Protein AF-A0A934PWA0-F1 (afdb_monomer_lite)

pLDDT: mean 90.38, s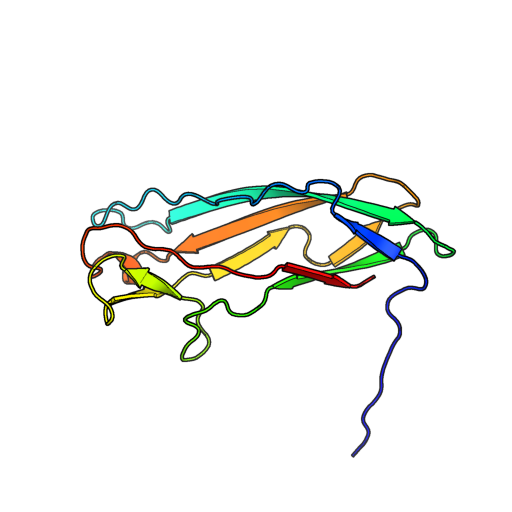td 8.77, range [45.69, 97.62]

InterPro domains:
  IPR007893 Spore coat protein U/FanG [PF05229] (2-127)

Sequence (131 aa):
MTVSASISSKSNCKFSTIAPATISLAINPTNTLPVSGSVVWSFKCAGSADPAVYVVSASNGANFFNGERRMKHATTATEFLPYSLGFTPSSGSAAKNAVVNVTITATVAPAAYTSALVGLYSDTVQISLDP

Radius of gyration: 17.61 Å; chains: 1; bounding box: 44×43×44 Å

Foldseek 3Di:
DDDDDDAQFQKDKDWPDPDDDDFDWDDDLPDQAKTKTKDKTKMAIAGDDFFRKKAKDKDLWDDDDPNFRWWAFPPDRPFTFTKDKDKVVRIDTHGHGDIDMIMIMIIGHSVRRNPGDDHDTDTDMDMDMRD

Structure (mmCIF, N/CA/C/O backbone):
data_AF-A0A934PWA0-F1
#
_entry.id   AF-A0A934PWA0-F1
#
loop_
_atom_site.group_PDB
_atom_site.id
_atom_site.type_symbol
_atom_site.label_atom_id
_atom_site.label_alt_id
_atom_site.label_comp_id
_atom_site.label_asym_id
_atom_site.label_entity_id
_atom_site.label_seq_id
_atom_site.pdbx_PDB_ins_code
_atom_site.Cartn_x
_atom_site.Cartn_y
_atom_site.Cartn_z
_atom_site.occupancy
_atom_site.B_iso_or_equiv
_atom_site.auth_seq_id
_atom_site.auth_comp_id
_atom_site.auth_asym_id
_atom_site.auth_atom_id
_atom_site.pdbx_PDB_model_num
ATOM 1 N N . MET A 1 1 ? 7.959 -34.342 -5.033 1.00 45.69 1 MET A N 1
ATOM 2 C CA . MET A 1 1 ? 7.697 -32.936 -4.658 1.00 45.69 1 MET A CA 1
ATOM 3 C C . MET A 1 1 ? 8.819 -32.106 -5.252 1.00 45.69 1 MET A C 1
ATOM 5 O O . MET A 1 1 ? 9.969 -32.439 -5.005 1.00 45.69 1 MET A O 1
ATOM 9 N N . THR A 1 2 ? 8.513 -31.118 -6.089 1.00 63.56 2 THR A N 1
ATOM 10 C CA . THR A 1 2 ? 9.515 -30.285 -6.775 1.00 63.56 2 THR A CA 1
ATOM 11 C C . THR A 1 2 ? 9.267 -28.825 -6.439 1.00 63.56 2 THR A C 1
ATOM 13 O O . THR A 1 2 ? 8.146 -28.346 -6.586 1.00 63.56 2 THR A O 1
ATOM 16 N N . VAL A 1 3 ? 10.314 -28.132 -6.000 1.00 61.91 3 VAL A N 1
ATOM 17 C CA . VAL A 1 3 ? 10.324 -26.678 -5.831 1.00 61.91 3 VAL A CA 1
ATOM 18 C C . VAL A 1 3 ? 11.159 -26.105 -6.970 1.00 61.91 3 VAL A C 1
ATOM 20 O O . VAL A 1 3 ? 12.289 -26.542 -7.179 1.00 61.91 3 VAL A O 1
ATOM 23 N N . SER A 1 4 ? 10.601 -25.159 -7.721 1.00 74.06 4 SER A N 1
ATOM 24 C CA . SER A 1 4 ? 11.281 -24.456 -8.812 1.00 74.06 4 SER A CA 1
ATOM 25 C C . SER A 1 4 ? 11.371 -22.968 -8.500 1.00 74.06 4 SER A C 1
ATOM 27 O O . SER A 1 4 ? 10.422 -22.395 -7.968 1.00 74.06 4 SER A O 1
ATOM 29 N N . ALA A 1 5 ? 12.487 -22.344 -8.868 1.00 73.94 5 ALA A N 1
ATOM 30 C CA . ALA A 1 5 ? 12.694 -20.905 -8.758 1.00 73.94 5 ALA A CA 1
ATOM 31 C C . ALA A 1 5 ? 12.896 -20.293 -10.150 1.00 73.94 5 ALA A C 1
ATOM 33 O O . ALA A 1 5 ? 13.487 -20.922 -11.030 1.00 73.94 5 ALA A O 1
ATOM 34 N N . SER A 1 6 ? 12.428 -19.062 -10.335 1.00 77.75 6 SER A N 1
ATOM 35 C CA . SER A 1 6 ? 12.619 -18.272 -11.552 1.00 77.75 6 SER A CA 1
ATOM 36 C C . SER A 1 6 ? 13.208 -16.912 -11.204 1.00 77.75 6 SER A C 1
ATOM 38 O O . SER A 1 6 ? 12.818 -16.308 -10.208 1.00 77.75 6 SER A O 1
ATOM 40 N N . ILE A 1 7 ? 14.122 -16.424 -12.040 1.00 72.56 7 ILE A N 1
ATOM 41 C CA . ILE A 1 7 ? 14.638 -15.055 -11.958 1.00 72.56 7 ILE A CA 1
ATOM 42 C C . ILE A 1 7 ? 13.705 -14.172 -12.787 1.00 72.56 7 ILE A C 1
ATOM 44 O O . ILE A 1 7 ? 13.569 -14.403 -13.988 1.00 72.56 7 ILE A O 1
ATOM 48 N N . SER A 1 8 ? 13.067 -13.191 -12.153 1.00 71.62 8 SER A N 1
ATOM 49 C CA . SER A 1 8 ? 12.133 -12.259 -12.797 1.00 71.62 8 SER A CA 1
ATOM 50 C C . SER A 1 8 ? 12.847 -11.266 -13.724 1.00 71.62 8 SER A C 1
ATOM 52 O O . SER A 1 8 ? 12.412 -11.082 -14.861 1.00 71.62 8 SER A O 1
ATOM 54 N N . SER A 1 9 ? 14.008 -10.731 -13.325 1.00 78.38 9 SER A N 1
ATOM 55 C CA . SER A 1 9 ? 14.846 -9.884 -14.182 1.00 78.38 9 SER A CA 1
ATOM 56 C C . SER A 1 9 ? 16.313 -9.847 -13.737 1.00 78.38 9 SER A C 1
ATOM 58 O O . SER A 1 9 ? 16.664 -10.126 -12.594 1.00 78.38 9 SER A O 1
ATOM 60 N N . LYS A 1 10 ? 17.208 -9.463 -14.660 1.00 81.50 10 LYS A N 1
ATOM 61 C CA . LYS A 1 10 ? 18.628 -9.144 -14.384 1.00 81.50 10 LYS A CA 1
ATOM 62 C C . LYS A 1 10 ? 18.861 -7.638 -14.182 1.00 81.50 10 LYS A C 1
ATOM 64 O O . LYS A 1 10 ? 19.987 -7.153 -14.336 1.00 81.50 10 LYS A O 1
ATOM 69 N N . SER A 1 11 ? 17.797 -6.887 -13.916 1.00 87.31 11 SER A N 1
ATOM 70 C CA . SER A 1 11 ? 17.838 -5.443 -13.686 1.00 87.31 11 SER A CA 1
ATOM 71 C C . SER A 1 11 ? 17.722 -5.112 -12.198 1.00 87.31 11 SER A C 1
ATOM 73 O O . SER A 1 11 ? 17.273 -5.913 -11.393 1.00 87.31 11 SER A O 1
ATOM 75 N N . ASN A 1 12 ? 18.170 -3.920 -11.824 1.00 89.56 12 ASN A N 1
ATOM 76 C CA . ASN A 1 12 ? 18.062 -3.357 -10.488 1.00 89.56 12 ASN A CA 1
ATOM 77 C C . ASN A 1 12 ? 17.032 -2.226 -10.536 1.00 89.56 12 ASN A C 1
ATOM 79 O O . ASN A 1 12 ? 17.254 -1.210 -11.204 1.00 89.56 12 ASN A O 1
ATOM 83 N N . CYS A 1 13 ? 15.902 -2.415 -9.860 1.00 90.94 13 CYS A N 1
ATOM 84 C CA . CYS A 1 13 ? 14.867 -1.398 -9.753 1.00 90.94 13 CYS A CA 1
ATOM 85 C C . CYS A 1 13 ? 14.952 -0.688 -8.399 1.00 90.94 13 CYS A C 1
ATOM 87 O O . CYS A 1 13 ? 15.121 -1.322 -7.361 1.00 90.94 13 CYS A O 1
ATOM 89 N N . LYS A 1 14 ? 14.849 0.645 -8.411 1.00 91.88 14 LYS A N 1
ATOM 90 C CA . LYS A 1 14 ? 14.955 1.491 -7.215 1.00 91.88 14 LYS A CA 1
ATOM 91 C C . LYS A 1 14 ? 13.826 2.504 -7.162 1.00 91.88 14 LYS A C 1
ATOM 93 O O . LYS A 1 14 ? 13.555 3.191 -8.152 1.00 91.88 14 LYS A O 1
ATOM 98 N N . PHE A 1 15 ? 13.221 2.643 -5.985 1.00 90.94 15 PHE A N 1
ATOM 99 C CA . PHE A 1 15 ? 12.290 3.729 -5.699 1.00 90.94 15 PHE A CA 1
ATOM 100 C C . PHE A 1 15 ? 12.989 5.082 -5.873 1.00 90.94 15 PHE A C 1
ATOM 102 O O . PHE A 1 15 ? 14.122 5.275 -5.438 1.00 90.94 15 PHE A O 1
ATOM 109 N N . SER A 1 16 ? 12.318 6.005 -6.557 1.00 85.75 16 SER A N 1
ATOM 110 C CA . SER A 1 16 ? 12.820 7.357 -6.827 1.00 85.75 16 SER A CA 1
ATOM 111 C C . SER A 1 16 ? 12.404 8.361 -5.747 1.00 85.75 16 SER A C 1
ATOM 113 O O . SER A 1 16 ? 13.030 9.408 -5.610 1.00 85.75 16 SER A O 1
ATOM 115 N N . THR A 1 17 ? 11.377 8.045 -4.956 1.00 71.94 17 THR A N 1
ATOM 116 C CA . THR A 1 17 ? 10.886 8.866 -3.842 1.00 71.94 17 THR A CA 1
ATOM 117 C C . THR A 1 17 ? 11.276 8.242 -2.501 1.00 71.94 17 THR A C 1
ATOM 119 O O . THR A 1 17 ? 10.944 7.088 -2.252 1.00 71.94 17 THR A O 1
ATOM 122 N N . ILE A 1 18 ? 11.962 9.005 -1.638 1.00 63.28 18 ILE A N 1
ATOM 123 C CA . ILE A 1 18 ? 12.425 8.561 -0.301 1.00 63.28 18 ILE A CA 1
ATOM 124 C C . ILE A 1 18 ? 11.431 8.943 0.819 1.00 63.28 18 ILE A C 1
ATOM 126 O O . ILE A 1 18 ? 11.566 8.501 1.956 1.00 63.28 18 ILE A O 1
ATOM 130 N N . ALA A 1 19 ? 10.411 9.756 0.532 1.00 61.88 19 ALA A N 1
ATOM 131 C CA . ALA A 1 19 ? 9.482 10.200 1.566 1.00 61.88 19 ALA A CA 1
ATOM 132 C C . ALA A 1 19 ? 8.492 9.085 1.955 1.00 61.88 19 ALA A C 1
ATOM 134 O O . ALA A 1 19 ? 7.947 8.432 1.058 1.00 61.88 19 ALA A O 1
ATOM 135 N N . PRO A 1 20 ? 8.202 8.892 3.259 1.00 62.62 20 PRO A N 1
ATOM 136 C CA . PRO A 1 20 ? 7.081 8.061 3.666 1.00 62.62 20 PRO A CA 1
ATOM 137 C C . PRO A 1 20 ? 5.815 8.660 3.061 1.00 62.62 20 PRO A C 1
ATOM 139 O O . PRO A 1 20 ? 5.478 9.817 3.317 1.00 62.62 20 PRO A O 1
ATOM 142 N N . ALA A 1 21 ? 5.127 7.891 2.224 1.00 77.38 21 ALA A N 1
ATOM 143 C CA . ALA A 1 21 ? 3.803 8.291 1.802 1.00 77.38 21 ALA A CA 1
ATOM 144 C C . ALA A 1 21 ? 2.785 7.808 2.815 1.00 77.38 21 ALA A C 1
ATOM 146 O O . ALA A 1 21 ? 2.572 6.609 2.992 1.00 77.38 21 ALA A O 1
ATOM 147 N N . THR A 1 22 ? 2.133 8.771 3.442 1.00 89.88 22 THR A N 1
ATOM 148 C CA . THR A 1 22 ? 0.958 8.518 4.257 1.00 89.88 22 THR A CA 1
ATOM 149 C C . THR A 1 22 ? -0.263 8.513 3.351 1.00 89.88 22 THR A C 1
ATOM 151 O O . THR A 1 22 ? -0.509 9.480 2.629 1.00 89.88 22 THR A O 1
ATOM 154 N N . ILE A 1 23 ? -1.045 7.437 3.403 1.00 92.94 23 ILE A N 1
ATOM 155 C CA . ILE A 1 23 ? -2.386 7.413 2.827 1.00 92.94 23 ILE A CA 1
ATOM 156 C C . ILE A 1 23 ? -3.362 7.774 3.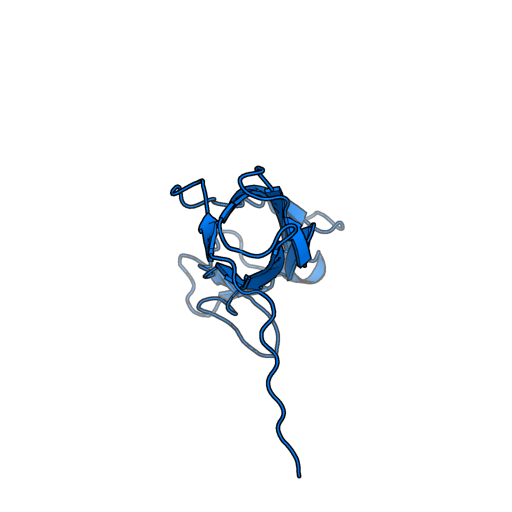946 1.00 92.94 23 ILE A C 1
ATOM 158 O O . ILE A 1 23 ? -3.583 6.986 4.862 1.00 92.94 23 ILE A O 1
ATOM 162 N N . SER A 1 24 ? -3.932 8.973 3.876 1.00 93.25 24 SER A N 1
ATOM 163 C CA . SER A 1 24 ? -4.942 9.426 4.833 1.00 93.25 24 SER A CA 1
ATOM 164 C C . SER A 1 24 ? -6.334 8.993 4.381 1.00 93.25 24 SER A C 1
ATOM 166 O O . SER A 1 24 ? -6.729 9.247 3.243 1.00 93.25 24 SER A O 1
ATOM 168 N N . LEU A 1 25 ? -7.089 8.370 5.284 1.00 93.00 25 LEU A N 1
ATOM 169 C CA . LEU A 1 25 ? -8.469 7.946 5.057 1.00 93.00 25 LEU A CA 1
ATOM 170 C C . LEU A 1 25 ? -9.397 8.760 5.961 1.00 93.00 25 LEU A C 1
ATOM 172 O O . LEU A 1 25 ? -9.282 8.706 7.183 1.00 93.00 25 LEU A O 1
ATOM 176 N N . ALA A 1 26 ? -10.317 9.515 5.362 1.00 90.50 26 ALA A N 1
ATOM 177 C CA . ALA A 1 26 ? -11.333 10.258 6.099 1.00 90.50 26 ALA A CA 1
ATOM 178 C C . ALA A 1 26 ? -12.578 9.380 6.269 1.00 90.50 26 ALA A C 1
ATOM 180 O O . ALA A 1 26 ? -13.409 9.276 5.367 1.00 90.50 26 ALA A O 1
ATOM 181 N N . ILE A 1 27 ? -12.675 8.706 7.413 1.00 89.81 27 ILE A N 1
ATOM 182 C CA . ILE A 1 27 ? -13.761 7.770 7.700 1.00 89.81 27 ILE A CA 1
ATOM 183 C C . ILE A 1 27 ? -14.887 8.488 8.437 1.00 89.81 27 ILE A C 1
ATOM 185 O O . ILE A 1 27 ? -14.670 9.124 9.466 1.00 89.81 27 ILE A O 1
ATOM 189 N N . ASN A 1 28 ? -16.101 8.338 7.912 1.00 87.38 28 ASN A N 1
ATOM 190 C CA . ASN A 1 28 ? -17.328 8.733 8.582 1.00 87.38 28 ASN A CA 1
ATOM 191 C C . ASN A 1 28 ? -18.158 7.469 8.871 1.00 87.38 28 ASN A C 1
ATOM 193 O O . ASN A 1 28 ? -18.568 6.815 7.910 1.00 87.38 28 ASN A O 1
ATOM 197 N N . PRO A 1 29 ? -18.441 7.136 10.145 1.00 84.12 29 PRO A N 1
ATOM 198 C CA . PRO A 1 29 ? -19.206 5.944 10.515 1.00 84.12 29 PRO A CA 1
ATOM 199 C C . PRO A 1 29 ? -20.614 5.867 9.915 1.00 84.12 29 PRO A C 1
ATOM 201 O O . PRO A 1 29 ? -21.183 4.784 9.844 1.00 84.12 29 PRO A O 1
ATOM 204 N N . THR A 1 30 ? -21.188 6.996 9.483 1.00 86.75 30 THR A N 1
ATOM 205 C CA . THR A 1 30 ? -22.519 7.025 8.857 1.00 86.75 30 THR A CA 1
ATOM 206 C C . THR A 1 30 ? -22.496 6.726 7.360 1.00 86.75 30 THR A C 1
ATOM 208 O O . THR A 1 30 ? -23.553 6.618 6.739 1.00 86.75 30 THR A O 1
ATOM 211 N N . ASN A 1 31 ? -21.309 6.611 6.761 1.00 88.62 31 ASN A N 1
ATOM 212 C CA . ASN A 1 31 ? -21.168 6.309 5.348 1.00 88.62 31 ASN A CA 1
ATOM 213 C C . ASN A 1 31 ? -21.440 4.818 5.082 1.00 88.62 31 ASN A C 1
ATOM 215 O O . ASN A 1 31 ? -21.135 3.947 5.892 1.00 88.62 31 ASN A O 1
ATOM 219 N N . THR A 1 32 ? -22.027 4.528 3.925 1.00 90.50 32 THR A N 1
ATOM 220 C CA . THR A 1 32 ? -22.333 3.167 3.465 1.00 90.50 32 THR A CA 1
ATOM 221 C C . THR A 1 32 ? -21.425 2.721 2.321 1.00 90.50 32 THR A C 1
ATOM 223 O O . THR A 1 32 ? -21.526 1.583 1.866 1.00 90.50 32 THR A O 1
ATOM 226 N N . LEU A 1 33 ? -20.524 3.593 1.855 1.00 93.88 33 LEU A N 1
ATOM 227 C CA . LEU A 1 33 ? -19.594 3.325 0.759 1.00 93.88 33 LEU A CA 1
ATOM 228 C C . LEU A 1 33 ? -18.168 3.070 1.266 1.00 93.88 33 LEU A C 1
ATOM 230 O O . LEU A 1 33 ? -17.760 3.654 2.272 1.00 93.88 33 LEU A O 1
ATOM 234 N N . PRO A 1 34 ? -17.376 2.214 0.596 1.00 94.12 34 PRO A N 1
ATOM 235 C CA . PRO A 1 34 ? -15.977 2.025 0.954 1.00 94.12 34 PRO A CA 1
ATOM 236 C C . PRO A 1 34 ? -15.226 3.357 0.972 1.00 94.12 34 PRO A C 1
ATOM 238 O O . PRO A 1 34 ? -15.401 4.193 0.085 1.00 94.12 34 PRO A O 1
ATOM 241 N N . VAL A 1 35 ? -14.380 3.547 1.980 1.00 96.31 35 VAL A N 1
ATOM 242 C CA . VAL A 1 35 ? -13.508 4.721 2.065 1.00 96.31 35 VAL A CA 1
ATOM 243 C C . VAL A 1 35 ? -12.153 4.320 1.516 1.00 96.31 35 VAL A C 1
ATOM 245 O O . VAL A 1 35 ? -11.531 3.386 2.023 1.00 96.31 35 VAL A O 1
ATOM 248 N N . SER A 1 36 ? -11.696 5.023 0.486 1.00 95.88 36 SER A N 1
ATOM 249 C CA . SER A 1 36 ? -10.409 4.771 -0.152 1.00 95.88 36 SER A CA 1
ATOM 250 C C . SER A 1 36 ? -9.560 6.031 -0.220 1.00 95.88 36 SER A C 1
ATOM 252 O O . SER A 1 36 ? -10.076 7.130 -0.408 1.00 95.88 36 SER A O 1
ATOM 254 N N . GLY A 1 37 ? -8.250 5.849 -0.138 1.00 95.31 37 GLY A N 1
ATOM 255 C CA . GLY A 1 37 ? -7.249 6.885 -0.346 1.00 95.31 37 GLY A CA 1
ATOM 256 C C . GLY A 1 37 ? -6.105 6.311 -1.161 1.00 95.31 37 GLY A C 1
ATOM 257 O O . GLY A 1 37 ? -5.888 5.096 -1.167 1.00 95.31 37 GLY A O 1
ATOM 258 N N . SER A 1 38 ? -5.368 7.170 -1.857 1.00 94.62 38 SER A N 1
ATOM 259 C CA . SER A 1 38 ? -4.266 6.719 -2.698 1.00 94.62 38 SER A CA 1
ATOM 260 C C . SER A 1 38 ? -3.080 7.660 -2.689 1.00 94.62 38 SER A C 1
ATOM 262 O O . SER A 1 38 ? -3.228 8.869 -2.524 1.00 94.62 38 SER A O 1
ATOM 264 N N . VAL A 1 39 ? -1.911 7.094 -2.958 1.00 93.25 39 VAL A N 1
ATOM 265 C CA . VAL A 1 39 ? -0.679 7.833 -3.216 1.00 93.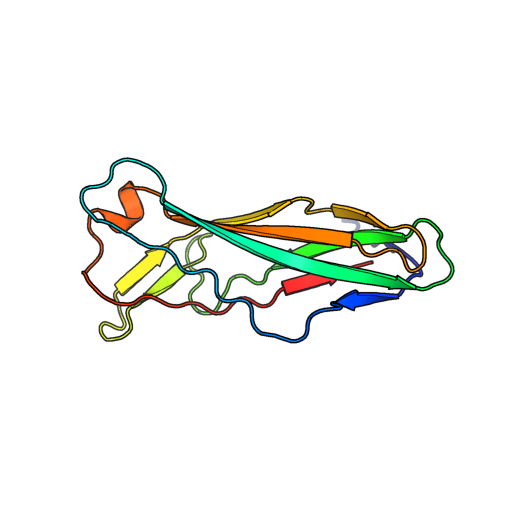25 39 VAL A CA 1
ATOM 266 C C . VAL A 1 39 ? 0.028 7.247 -4.428 1.00 93.25 39 VAL A C 1
ATOM 268 O O . VAL A 1 39 ? -0.097 6.059 -4.717 1.00 93.25 39 VAL A O 1
ATOM 271 N N . VAL A 1 40 ? 0.766 8.085 -5.148 1.00 92.00 40 VAL A N 1
ATOM 272 C CA . VAL A 1 40 ? 1.574 7.658 -6.289 1.00 92.00 40 VAL A CA 1
ATOM 273 C C . VAL A 1 40 ? 3.030 7.594 -5.871 1.00 92.00 40 VAL A C 1
ATOM 275 O O . VAL A 1 40 ? 3.580 8.565 -5.350 1.00 92.00 40 VAL A O 1
ATOM 278 N N . TRP A 1 4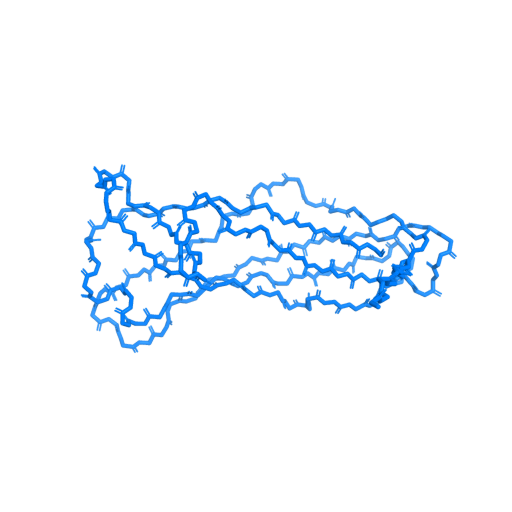1 ? 3.661 6.461 -6.147 1.00 91.25 41 TRP A N 1
ATOM 279 C CA . TRP A 1 41 ? 5.103 6.294 -6.059 1.00 91.25 41 TRP A CA 1
ATOM 280 C C . TRP A 1 41 ? 5.721 6.132 -7.421 1.00 91.25 41 TRP A C 1
ATOM 282 O O . TRP A 1 41 ? 5.072 5.696 -8.367 1.00 91.25 41 TRP A O 1
ATOM 292 N N . SER A 1 42 ? 7.003 6.463 -7.491 1.00 93.31 42 SER A N 1
ATOM 293 C CA . SER A 1 42 ? 7.786 6.292 -8.699 1.00 93.31 42 SER A CA 1
ATOM 294 C C . SER A 1 42 ? 9.026 5.454 -8.436 1.00 93.31 42 SER A C 1
ATOM 296 O O . SER A 1 42 ? 9.653 5.536 -7.376 1.00 93.31 42 SER A O 1
ATOM 298 N N . PHE A 1 43 ? 9.398 4.645 -9.419 1.00 93.56 43 PHE A N 1
ATOM 299 C CA . PHE A 1 43 ? 10.652 3.907 -9.428 1.00 93.56 43 PHE A CA 1
ATOM 300 C C . PHE A 1 43 ? 11.262 3.907 -10.829 1.00 93.56 43 PHE A C 1
ATOM 302 O O . PHE A 1 43 ? 10.623 4.284 -11.813 1.00 93.56 43 PHE A O 1
ATOM 309 N N . LYS A 1 44 ? 12.525 3.494 -10.911 1.00 94.38 44 LYS A N 1
ATOM 310 C CA . LYS A 1 44 ? 13.241 3.283 -12.171 1.00 94.38 44 LYS A CA 1
ATOM 311 C C . LYS A 1 44 ? 13.974 1.960 -12.127 1.00 94.38 44 LYS A C 1
ATOM 313 O O . LYS A 1 44 ? 14.509 1.595 -11.081 1.00 94.38 44 LYS A O 1
ATOM 318 N N . CYS A 1 45 ? 14.056 1.296 -13.271 1.00 92.75 45 CYS A N 1
ATOM 319 C CA . CYS A 1 45 ? 14.879 0.108 -13.448 1.00 92.75 45 CYS A CA 1
ATOM 320 C C . CYS A 1 45 ? 16.088 0.432 -14.322 1.00 92.75 45 CYS A C 1
ATOM 322 O O . CYS A 1 45 ? 15.957 1.005 -15.405 1.00 92.75 45 CYS A O 1
ATOM 324 N N . ALA A 1 46 ? 17.267 0.046 -13.850 1.00 89.00 46 ALA A N 1
ATOM 325 C CA . ALA A 1 46 ? 18.510 0.090 -14.607 1.00 89.00 46 ALA A CA 1
ATOM 326 C C . ALA A 1 46 ? 19.099 -1.322 -14.673 1.00 89.00 46 ALA A C 1
ATOM 328 O O . ALA A 1 46 ? 18.929 -2.110 -13.751 1.00 89.00 46 ALA A O 1
ATOM 329 N N . GLY A 1 47 ? 19.797 -1.671 -15.750 1.00 82.19 47 GLY A N 1
ATOM 330 C CA . GLY A 1 47 ? 20.376 -3.007 -15.875 1.00 82.19 47 GLY A CA 1
ATOM 331 C C . GLY A 1 47 ? 20.625 -3.440 -17.310 1.00 82.19 47 GLY A C 1
ATOM 332 O O . GLY A 1 47 ? 20.736 -2.609 -18.221 1.00 82.19 47 GLY A O 1
ATOM 333 N N . SER A 1 48 ? 20.754 -4.757 -17.472 1.00 83.12 48 SER A N 1
ATOM 334 C CA . SER A 1 48 ? 21.002 -5.413 -18.760 1.00 83.12 48 SER A CA 1
ATOM 335 C C . SER A 1 48 ? 19.720 -5.776 -19.515 1.00 83.12 48 SER A C 1
ATOM 337 O O . SER A 1 48 ? 19.769 -5.847 -20.738 1.00 83.12 48 SER A O 1
ATOM 339 N N . ALA A 1 49 ? 18.589 -5.966 -18.821 1.00 83.94 49 ALA A N 1
ATOM 340 C CA . ALA A 1 49 ? 17.301 -6.243 -19.454 1.00 83.94 49 ALA A CA 1
ATOM 341 C C . ALA A 1 49 ? 16.584 -4.941 -19.839 1.00 83.94 49 ALA A C 1
ATOM 343 O O . ALA A 1 49 ? 16.456 -4.038 -19.006 1.00 83.94 49 ALA A O 1
ATOM 344 N N . ASP A 1 50 ? 16.112 -4.874 -21.085 1.00 86.56 50 ASP A N 1
ATOM 345 C CA . ASP A 1 50 ? 15.279 -3.792 -21.608 1.00 86.56 50 ASP A CA 1
ATOM 346 C C . ASP A 1 50 ? 14.164 -4.383 -22.500 1.00 86.56 50 ASP A C 1
ATOM 348 O O . ASP A 1 50 ? 14.466 -4.874 -23.591 1.00 86.56 50 ASP A O 1
ATOM 352 N N . PRO A 1 51 ? 12.899 -4.410 -22.042 1.00 88.88 51 PRO A N 1
ATOM 353 C CA . PRO A 1 51 ? 12.421 -3.875 -20.767 1.00 88.88 51 PRO A CA 1
ATOM 354 C C . PRO A 1 51 ? 12.707 -4.812 -19.575 1.00 88.88 51 PRO A C 1
ATOM 356 O O . PRO A 1 51 ? 12.792 -6.031 -19.715 1.00 88.88 51 PRO A O 1
ATOM 359 N N . ALA A 1 52 ? 12.828 -4.244 -18.374 1.00 91.94 52 ALA A N 1
ATOM 360 C CA . ALA A 1 52 ? 12.911 -4.995 -17.122 1.00 91.94 52 ALA A CA 1
ATOM 361 C C . ALA A 1 52 ? 11.505 -5.365 -16.630 1.00 91.94 52 ALA A C 1
ATOM 363 O O . ALA A 1 52 ? 10.670 -4.476 -16.477 1.00 91.94 52 ALA A O 1
ATOM 364 N N . VAL A 1 53 ? 11.241 -6.643 -16.352 1.00 93.06 53 VAL A N 1
ATOM 365 C CA . VAL A 1 53 ? 10.016 -7.048 -15.640 1.00 93.06 53 VAL A CA 1
ATOM 366 C C . VAL A 1 53 ? 10.102 -6.561 -14.189 1.00 93.06 53 VAL A C 1
ATOM 368 O O . VAL A 1 53 ? 11.197 -6.295 -13.696 1.00 93.06 53 VAL A O 1
ATOM 371 N N . TYR A 1 54 ? 8.959 -6.330 -13.548 1.00 92.31 54 TYR A N 1
ATOM 372 C CA . TYR A 1 54 ? 8.890 -6.020 -12.125 1.00 92.31 54 TYR A CA 1
ATOM 373 C C . TYR A 1 54 ? 7.582 -6.515 -11.505 1.00 92.31 54 TYR A C 1
ATOM 375 O O . TYR A 1 54 ? 6.546 -6.601 -12.174 1.00 92.31 54 TYR A O 1
ATOM 383 N N . VAL A 1 55 ? 7.621 -6.747 -10.196 1.00 94.06 55 VAL A N 1
ATOM 384 C CA . VAL A 1 55 ? 6.467 -6.994 -9.329 1.00 94.06 55 VAL A CA 1
ATOM 385 C C . VAL A 1 55 ? 6.568 -6.090 -8.101 1.00 94.06 55 VAL A C 1
ATOM 387 O O . VAL A 1 55 ? 7.637 -5.912 -7.522 1.00 94.06 55 VAL A O 1
ATOM 390 N N . VAL A 1 56 ? 5.442 -5.500 -7.709 1.00 94.31 56 VAL A N 1
ATOM 391 C CA . VAL A 1 56 ? 5.299 -4.702 -6.490 1.00 94.31 56 VAL A CA 1
ATOM 392 C C . VAL A 1 56 ? 4.495 -5.501 -5.480 1.00 94.31 56 VAL A C 1
ATOM 394 O O . VAL A 1 56 ? 3.421 -6.021 -5.788 1.00 94.31 56 VAL A O 1
ATOM 397 N N . SER A 1 57 ? 5.002 -5.577 -4.256 1.00 93.94 57 SER A N 1
ATOM 398 C CA . SER A 1 57 ? 4.348 -6.283 -3.160 1.00 93.94 57 SER A CA 1
ATOM 399 C C . SER A 1 57 ? 4.435 -5.491 -1.856 1.00 93.94 57 SER A C 1
ATOM 401 O O . SER A 1 57 ? 5.196 -4.534 -1.731 1.00 93.94 57 SER A O 1
ATOM 403 N N . ALA A 1 58 ? 3.624 -5.876 -0.872 1.00 94.38 58 ALA A N 1
ATOM 404 C CA . ALA A 1 58 ? 3.659 -5.321 0.476 1.00 94.38 58 ALA A CA 1
ATOM 405 C C . ALA A 1 58 ? 3.746 -6.422 1.516 1.00 94.38 58 ALA A C 1
ATOM 407 O O . ALA A 1 58 ? 3.102 -7.466 1.379 1.00 94.38 58 ALA A O 1
ATOM 408 N N . SER A 1 59 ? 4.414 -6.113 2.623 1.00 95.06 59 SER A N 1
ATOM 409 C CA . SER A 1 59 ? 4.261 -6.859 3.860 1.00 95.06 59 SER A CA 1
ATOM 410 C C . SER A 1 59 ? 2.818 -6.792 4.375 1.00 95.06 59 SER A C 1
ATOM 412 O O . SER A 1 59 ? 1.945 -6.074 3.869 1.00 95.06 59 SER A O 1
ATOM 414 N N . ASN A 1 60 ? 2.557 -7.573 5.411 1.00 95.75 60 ASN A N 1
ATOM 415 C CA . ASN A 1 60 ? 1.241 -7.684 6.019 1.00 95.75 60 ASN A CA 1
ATOM 416 C C . ASN A 1 60 ? 0.945 -6.594 7.068 1.00 95.75 60 ASN A C 1
ATOM 418 O O . ASN A 1 60 ? -0.135 -6.589 7.654 1.00 95.75 60 ASN A O 1
ATOM 422 N N . GLY A 1 61 ? 1.872 -5.658 7.281 1.00 94.31 61 GLY A N 1
ATOM 423 C CA . GLY A 1 61 ? 1.763 -4.650 8.336 1.00 94.31 61 GLY A CA 1
ATOM 424 C C . GLY A 1 61 ? 2.081 -5.204 9.726 1.00 94.31 61 GLY A C 1
ATOM 425 O O . GLY A 1 61 ? 2.432 -6.377 9.878 1.00 94.31 61 GLY A O 1
ATOM 426 N N . ALA A 1 62 ? 1.975 -4.356 10.750 1.00 93.88 62 ALA A N 1
ATOM 427 C CA . ALA A 1 62 ? 2.352 -4.715 12.120 1.00 93.88 62 ALA A CA 1
ATOM 428 C C . ALA A 1 62 ? 1.256 -5.497 12.864 1.00 93.88 62 ALA A C 1
ATOM 430 O O . ALA A 1 62 ? 1.545 -6.188 13.838 1.00 93.88 62 ALA A O 1
ATOM 431 N N . ASN A 1 63 ? -0.000 -5.395 12.417 1.00 95.94 63 ASN A N 1
ATOM 432 C CA . ASN A 1 63 ? -1.162 -5.929 13.139 1.00 95.94 63 ASN A CA 1
ATOM 433 C C . ASN A 1 63 ? -1.961 -6.968 12.332 1.00 95.94 63 ASN A C 1
ATOM 435 O O . ASN A 1 63 ? -3.166 -7.132 12.553 1.00 95.94 63 ASN A O 1
ATOM 439 N N . PHE A 1 64 ? -1.307 -7.668 11.401 1.00 96.44 64 PHE A N 1
ATOM 440 C CA . PHE A 1 64 ? -1.935 -8.688 10.561 1.00 96.44 64 PHE A CA 1
ATOM 441 C C . PHE A 1 64 ? -2.585 -9.801 11.379 1.00 96.44 64 PHE A C 1
ATOM 443 O O . PHE A 1 64 ? -1.967 -10.361 12.286 1.00 96.44 64 PHE A O 1
ATOM 450 N N . PHE A 1 65 ? -3.821 -10.154 11.040 1.00 95.69 65 PHE A N 1
ATOM 451 C CA . PHE A 1 65 ? -4.522 -11.257 11.685 1.00 95.69 65 PHE A CA 1
ATOM 452 C C . PHE A 1 65 ? -5.603 -11.810 10.768 1.00 95.69 65 PHE A C 1
ATOM 454 O O . PHE A 1 65 ? -6.284 -11.053 10.086 1.00 95.69 65 PHE A O 1
ATOM 461 N N . ASN A 1 66 ? -5.760 -13.135 10.771 1.00 93.81 66 ASN A N 1
ATOM 462 C CA . ASN A 1 66 ? -6.804 -13.838 10.024 1.00 93.81 66 ASN A CA 1
ATOM 463 C C . ASN A 1 66 ? -6.891 -13.463 8.527 1.00 93.81 66 ASN A C 1
ATOM 465 O O . ASN A 1 66 ? -7.976 -13.354 7.969 1.00 93.81 66 ASN A O 1
ATOM 469 N N . GLY A 1 67 ? -5.746 -13.240 7.874 1.00 93.06 67 GLY A N 1
ATOM 470 C CA . GLY A 1 67 ? -5.704 -12.898 6.447 1.00 93.06 67 GLY A CA 1
ATOM 471 C C . GLY A 1 67 ? -5.876 -11.409 6.131 1.00 93.06 67 GLY A C 1
ATOM 472 O O . GLY A 1 67 ? -5.751 -11.027 4.970 1.00 93.06 67 GLY A O 1
ATOM 473 N N . GLU A 1 68 ? -6.101 -10.559 7.134 1.00 94.38 68 GLU A N 1
ATOM 474 C CA . GLU A 1 68 ? -6.386 -9.138 6.942 1.00 94.38 68 GLU A CA 1
ATOM 475 C C . GLU A 1 68 ? -5.293 -8.244 7.532 1.00 94.38 68 GLU A C 1
ATOM 477 O O . GLU A 1 68 ? -4.799 -8.460 8.646 1.00 94.38 68 GLU A O 1
ATOM 482 N N . ARG A 1 69 ? -4.934 -7.190 6.786 1.00 97.31 69 ARG A N 1
ATOM 483 C CA . ARG A 1 69 ? -4.141 -6.078 7.325 1.00 97.31 69 ARG A CA 1
ATOM 484 C C . ARG A 1 69 ? -5.048 -5.215 8.189 1.00 97.31 69 ARG A C 1
ATOM 486 O O . ARG A 1 69 ? -6.211 -5.014 7.847 1.00 97.31 69 ARG A O 1
ATOM 493 N N . ARG A 1 70 ? -4.527 -4.704 9.305 1.00 97.44 70 ARG A N 1
ATOM 494 C CA . ARG A 1 70 ? -5.322 -3.931 10.265 1.00 97.44 70 ARG A CA 1
ATOM 495 C C . ARG A 1 70 ? -4.550 -2.731 10.782 1.00 97.44 70 ARG A C 1
ATOM 497 O O . ARG A 1 70 ? -3.383 -2.844 11.142 1.00 97.44 70 ARG A O 1
ATOM 504 N N . MET A 1 71 ? -5.230 -1.599 10.868 1.00 97.12 71 MET A N 1
ATOM 505 C CA . MET A 1 71 ? -4.756 -0.437 11.603 1.00 97.12 71 MET A CA 1
ATOM 506 C C . MET A 1 71 ? -5.126 -0.574 13.073 1.00 97.12 71 MET A C 1
ATOM 508 O O . MET A 1 71 ? -6.206 -1.059 13.397 1.00 97.12 71 MET A O 1
ATOM 512 N N . LYS A 1 72 ? -4.236 -0.157 13.968 1.00 97.62 72 LYS A N 1
ATOM 513 C CA . LYS A 1 72 ? -4.459 -0.196 15.413 1.00 97.62 72 LYS A CA 1
ATOM 514 C C . LYS A 1 72 ? -4.935 1.164 15.906 1.00 97.62 72 LYS A C 1
ATOM 516 O O . LYS A 1 72 ? -4.392 2.185 15.484 1.00 97.62 72 LYS A O 1
ATOM 521 N N . HIS A 1 73 ? -5.913 1.176 16.807 1.00 97.31 73 HIS A N 1
ATOM 522 C CA . HIS A 1 73 ? -6.367 2.405 17.449 1.00 97.31 73 HIS A CA 1
ATOM 523 C C . HIS A 1 73 ? -5.259 3.021 18.319 1.00 97.31 73 HIS A C 1
ATOM 525 O O . HIS A 1 73 ? -4.546 2.311 19.033 1.00 97.31 73 HIS A O 1
ATOM 531 N N . ALA A 1 74 ? -5.133 4.349 18.300 1.00 96.50 74 ALA A N 1
ATOM 532 C CA . ALA A 1 74 ? -4.053 5.065 18.978 1.00 96.50 74 ALA A CA 1
ATOM 533 C C . ALA A 1 74 ? -4.078 4.912 20.510 1.00 96.50 74 ALA A C 1
ATOM 535 O O . ALA A 1 74 ? -3.023 4.910 21.141 1.00 96.50 74 ALA A O 1
ATOM 536 N N . THR A 1 75 ? -5.264 4.780 21.111 1.00 95.81 75 THR A N 1
ATOM 537 C CA . THR A 1 75 ? -5.430 4.740 22.577 1.00 95.81 75 THR A CA 1
ATOM 538 C C . THR A 1 75 ? -6.010 3.429 23.111 1.00 95.81 75 THR A C 1
ATOM 540 O O . THR A 1 75 ? -5.843 3.136 24.291 1.00 95.81 75 THR A O 1
ATOM 543 N N . THR A 1 76 ? -6.635 2.603 22.264 1.00 96.12 76 THR A N 1
ATOM 544 C CA . THR A 1 76 ? -7.288 1.344 22.677 1.00 96.12 76 THR A CA 1
ATOM 545 C C . THR A 1 76 ? -6.561 0.166 22.043 1.00 96.12 76 THR A C 1
ATOM 547 O O . THR A 1 76 ? -6.759 -0.144 20.875 1.00 96.12 76 THR A O 1
ATOM 550 N N . ALA A 1 77 ? -5.703 -0.517 22.804 1.00 92.38 77 ALA A N 1
ATOM 551 C CA . ALA A 1 77 ? -4.784 -1.515 22.248 1.00 92.38 77 ALA A CA 1
ATOM 552 C C . ALA A 1 77 ? -5.451 -2.766 21.640 1.00 92.38 77 ALA A C 1
ATOM 554 O O . ALA A 1 77 ? -4.789 -3.491 20.896 1.00 92.38 77 ALA A O 1
ATOM 555 N N . THR A 1 78 ? -6.717 -3.021 21.970 1.00 94.38 78 THR A N 1
ATOM 556 C CA . THR A 1 78 ? -7.521 -4.148 21.475 1.00 94.38 78 THR A CA 1
ATOM 557 C C . THR A 1 78 ? -8.413 -3.779 20.293 1.00 94.38 78 THR A C 1
ATOM 559 O O . THR A 1 78 ? -9.104 -4.650 19.774 1.00 94.38 78 THR A O 1
ATOM 562 N N . GLU A 1 79 ? -8.411 -2.511 19.881 1.00 96.50 79 GLU A N 1
ATOM 563 C CA . GLU A 1 79 ? -9.262 -2.004 18.811 1.00 96.50 79 GLU A CA 1
ATOM 564 C C . GLU A 1 79 ? -8.474 -1.924 17.500 1.00 96.50 79 GLU A C 1
ATOM 566 O O . GLU A 1 79 ? -7.389 -1.330 17.427 1.00 96.50 79 GLU A O 1
ATOM 571 N N . PHE A 1 80 ? -9.032 -2.538 16.457 1.00 96.44 80 PHE A N 1
ATOM 572 C CA . PHE A 1 80 ? -8.389 -2.687 15.159 1.00 96.44 80 PHE A CA 1
ATOM 573 C C . PHE A 1 80 ? -9.376 -2.434 14.028 1.00 96.44 80 PHE A C 1
ATOM 575 O O . PHE A 1 80 ? -10.514 -2.889 14.078 1.00 96.44 80 PHE A O 1
ATOM 582 N N . LEU A 1 81 ? -8.896 -1.788 12.969 1.00 96.38 81 LEU A N 1
ATOM 583 C CA . LEU A 1 81 ? -9.674 -1.478 11.781 1.00 96.38 81 LEU A CA 1
ATOM 584 C C . LEU A 1 81 ? -9.048 -2.152 10.549 1.00 96.38 81 LEU A C 1
ATOM 586 O O . LEU A 1 81 ? -7.948 -1.755 10.144 1.00 96.38 81 LEU A O 1
ATOM 590 N N . PRO A 1 82 ? -9.686 -3.179 9.958 1.00 96.94 82 PRO A N 1
ATOM 591 C CA . PRO A 1 82 ? -9.139 -3.868 8.797 1.00 96.94 82 PRO A CA 1
ATOM 592 C C . PRO A 1 82 ? -9.162 -2.992 7.544 1.00 96.94 82 PRO A C 1
ATOM 594 O O . PRO A 1 82 ? -10.057 -2.169 7.347 1.00 96.94 82 PRO A O 1
ATOM 597 N N . TYR A 1 83 ? -8.172 -3.187 6.677 1.00 96.81 83 TYR A N 1
ATOM 598 C CA . TYR A 1 83 ? -8.075 -2.505 5.391 1.00 96.81 83 TYR A CA 1
ATOM 599 C C . TYR A 1 83 ? -7.460 -3.414 4.327 1.00 96.81 83 TYR A C 1
ATOM 601 O O . TYR A 1 83 ? -6.712 -4.351 4.619 1.00 96.81 83 TYR A O 1
ATOM 609 N N . SER A 1 84 ? -7.750 -3.108 3.067 1.00 96.38 84 SER A N 1
ATOM 610 C CA . SER A 1 84 ? -7.092 -3.702 1.909 1.00 96.38 84 SER A CA 1
ATOM 611 C C . SER A 1 84 ? -6.113 -2.715 1.280 1.00 96.38 84 SER A C 1
ATOM 613 O O . SER A 1 84 ? -6.300 -1.499 1.347 1.00 96.38 84 SER A O 1
ATOM 615 N N . LEU A 1 85 ? -5.049 -3.249 0.679 1.00 96.25 85 LEU A N 1
ATOM 616 C CA . LEU A 1 8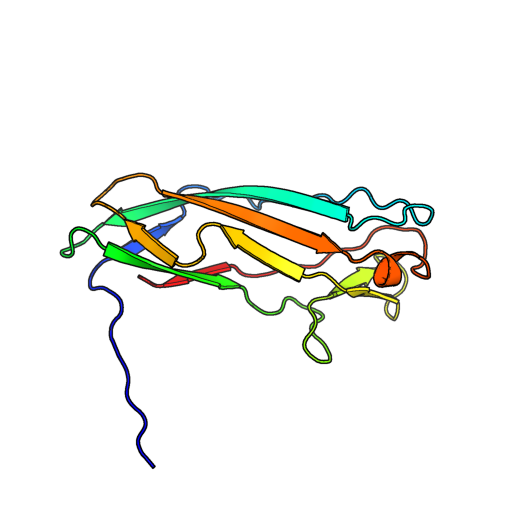5 ? -4.024 -2.483 -0.024 1.00 96.25 85 LEU A CA 1
ATOM 617 C C . LEU A 1 85 ? -3.879 -3.040 -1.442 1.00 96.25 85 LEU A C 1
ATOM 619 O O . LEU A 1 85 ? -3.693 -4.247 -1.607 1.00 96.25 85 LEU A O 1
ATOM 623 N N . GLY A 1 86 ? -3.967 -2.170 -2.443 1.00 95.50 86 GLY A N 1
ATOM 624 C CA . GLY A 1 86 ? -3.833 -2.509 -3.857 1.00 95.50 86 GLY A CA 1
ATOM 625 C C . GLY A 1 86 ? -2.775 -1.662 -4.559 1.00 95.50 86 GLY A C 1
ATOM 626 O O . GLY A 1 86 ? -2.477 -0.548 -4.129 1.00 95.50 86 GLY A O 1
ATOM 627 N N . PHE A 1 87 ? -2.236 -2.194 -5.658 1.00 95.81 87 PHE A N 1
ATOM 628 C CA . PHE A 1 87 ? -1.220 -1.550 -6.494 1.00 95.81 87 PHE A CA 1
ATOM 629 C C . PHE A 1 87 ? -1.687 -1.514 -7.942 1.00 95.81 87 PHE A C 1
ATOM 631 O O . PHE A 1 87 ? -2.107 -2.539 -8.479 1.00 95.81 87 PHE A O 1
ATOM 638 N N . THR A 1 88 ? -1.578 -0.353 -8.581 1.00 96.31 88 THR A N 1
ATOM 639 C CA . THR A 1 88 ? -1.913 -0.181 -9.997 1.00 96.31 88 THR A CA 1
ATOM 640 C C . THR A 1 88 ? -0.799 0.586 -10.717 1.00 96.31 88 THR A C 1
ATOM 642 O O . THR A 1 88 ? -0.662 1.791 -10.489 1.00 96.31 88 THR A O 1
ATOM 645 N N . PRO A 1 89 ? -0.015 -0.070 -11.593 1.00 96.12 89 PRO A N 1
ATOM 646 C CA . PRO A 1 89 ? 0.057 -1.523 -11.797 1.00 96.12 89 PRO A CA 1
ATOM 647 C C . PRO A 1 89 ? 0.762 -2.249 -10.631 1.00 96.12 89 PRO A C 1
ATOM 649 O O . PRO A 1 89 ? 1.647 -1.690 -9.989 1.00 96.12 89 PRO A O 1
ATOM 652 N N . SER A 1 90 ? 0.395 -3.509 -10.367 1.00 94.00 90 SER A N 1
ATOM 653 C CA . SER A 1 90 ? 1.084 -4.379 -9.393 1.00 94.00 90 SER A CA 1
ATOM 654 C C . SER A 1 90 ? 2.274 -5.135 -9.990 1.00 94.00 90 SER A C 1
ATOM 656 O O . SER A 1 90 ? 3.128 -5.628 -9.264 1.00 94.00 90 SER A O 1
ATOM 658 N N . SER A 1 91 ? 2.336 -5.239 -11.314 1.00 94.81 91 SER A N 1
ATOM 659 C CA . SER A 1 91 ? 3.443 -5.829 -12.064 1.00 94.81 91 SER A CA 1
ATOM 660 C C . SER A 1 91 ? 3.451 -5.273 -13.482 1.00 94.81 91 SER A C 1
ATOM 662 O O . SER A 1 91 ? 2.449 -4.725 -13.949 1.00 94.81 91 SER A O 1
ATOM 664 N N . GLY A 1 92 ? 4.576 -5.397 -14.175 1.00 94.06 92 GLY A N 1
ATOM 665 C CA . GLY A 1 92 ? 4.677 -4.948 -15.555 1.00 94.06 92 GLY A CA 1
ATOM 666 C C . GLY A 1 92 ? 6.103 -4.963 -16.073 1.00 94.06 92 GLY A C 1
ATOM 667 O O . GLY A 1 92 ? 6.955 -5.693 -15.575 1.00 94.06 92 GLY A O 1
ATOM 668 N N . SER A 1 93 ? 6.351 -4.136 -17.085 1.00 93.06 93 SER A N 1
ATOM 669 C CA . SER A 1 93 ? 7.661 -3.976 -17.708 1.00 93.06 93 SER A CA 1
ATOM 670 C C . SER A 1 93 ? 8.082 -2.506 -17.712 1.00 93.06 93 SER A C 1
ATOM 672 O O . SER A 1 93 ? 7.302 -1.640 -18.108 1.00 93.06 93 SER A O 1
ATOM 674 N N . ALA A 1 94 ? 9.307 -2.218 -17.289 1.00 93.81 94 ALA A N 1
ATOM 675 C CA . ALA A 1 94 ? 9.899 -0.891 -17.246 1.00 93.81 94 ALA A CA 1
ATOM 676 C C . ALA A 1 94 ? 10.992 -0.776 -18.314 1.00 93.81 94 ALA A C 1
ATOM 678 O O . ALA A 1 94 ? 11.967 -1.530 -18.288 1.00 93.81 94 ALA A O 1
ATOM 679 N N . ALA A 1 95 ? 10.853 0.181 -19.233 1.00 94.19 95 ALA A N 1
ATOM 680 C CA . ALA A 1 95 ? 11.941 0.519 -20.145 1.00 94.19 95 ALA A CA 1
ATOM 681 C C . ALA A 1 95 ? 13.145 1.045 -19.352 1.00 94.19 95 ALA A C 1
ATOM 683 O O . ALA A 1 95 ? 12.994 1.679 -18.299 1.00 94.19 95 ALA A O 1
ATOM 684 N N . LYS A 1 96 ? 14.352 0.786 -19.851 1.00 92.50 96 LYS A N 1
ATOM 685 C CA . LYS A 1 96 ? 15.582 1.157 -19.151 1.00 92.50 96 LYS A CA 1
ATOM 686 C C . LYS A 1 96 ? 15.616 2.652 -18.807 1.00 92.50 96 LYS A C 1
ATOM 688 O O . LYS A 1 96 ? 15.474 3.510 -19.671 1.00 92.50 96 LYS A O 1
ATOM 693 N N . ASN A 1 97 ? 15.847 2.959 -17.528 1.00 91.44 97 ASN A N 1
ATOM 694 C CA . ASN A 1 97 ? 15.888 4.309 -16.943 1.00 91.44 97 ASN A CA 1
ATOM 695 C C . ASN A 1 97 ? 14.586 5.134 -17.044 1.00 91.44 97 ASN A C 1
ATOM 697 O O . ASN A 1 97 ? 14.575 6.293 -16.611 1.00 91.44 97 ASN A O 1
ATOM 701 N N . ALA A 1 98 ? 13.493 4.560 -17.551 1.00 93.56 98 ALA A N 1
ATOM 702 C CA . ALA A 1 98 ? 12.196 5.221 -17.576 1.00 93.56 98 ALA A CA 1
ATOM 703 C C . ALA A 1 98 ? 11.582 5.271 -16.169 1.00 93.56 98 ALA A C 1
ATOM 705 O O . ALA A 1 98 ? 11.739 4.344 -15.370 1.00 93.56 98 ALA A O 1
ATOM 706 N N . VAL A 1 99 ? 10.886 6.370 -15.867 1.00 94.19 99 VAL A N 1
ATOM 707 C CA . VAL A 1 99 ? 10.086 6.492 -14.641 1.00 94.19 99 VAL A CA 1
ATOM 708 C C . VAL A 1 99 ? 8.836 5.638 -14.798 1.00 94.19 99 VAL A C 1
ATOM 710 O O . VAL A 1 99 ? 8.073 5.834 -15.742 1.00 94.19 99 VAL A O 1
ATOM 713 N N . VAL A 1 100 ? 8.605 4.741 -13.847 1.00 94.38 100 VAL A N 1
ATOM 714 C CA . VAL A 1 100 ? 7.339 4.024 -13.703 1.00 94.38 100 VAL A CA 1
ATOM 715 C C . VAL A 1 100 ? 6.619 4.560 -12.480 1.00 94.38 100 VAL A C 1
ATOM 717 O O . VAL A 1 100 ? 7.216 4.651 -11.409 1.00 94.38 100 VAL A O 1
ATOM 720 N N . ASN A 1 101 ? 5.342 4.897 -12.649 1.00 94.38 101 ASN A N 1
ATOM 721 C CA . ASN A 1 101 ? 4.468 5.327 -11.567 1.00 94.38 101 ASN A CA 1
ATOM 722 C C . ASN A 1 101 ? 3.548 4.177 -11.151 1.00 94.38 101 ASN A C 1
ATOM 724 O O . ASN A 1 101 ? 2.948 3.526 -12.004 1.00 94.38 101 ASN A O 1
ATOM 728 N N . VAL A 1 102 ? 3.412 3.965 -9.845 1.00 93.75 102 VAL A N 1
ATOM 729 C CA . VAL A 1 102 ? 2.503 2.986 -9.242 1.00 93.75 102 VAL A CA 1
ATOM 730 C C . VAL A 1 102 ? 1.598 3.712 -8.268 1.00 93.75 102 VAL A C 1
ATOM 732 O O . VAL A 1 102 ? 2.065 4.387 -7.351 1.00 93.75 102 VAL A O 1
ATOM 735 N N . THR A 1 103 ? 0.294 3.563 -8.469 1.00 94.88 103 THR A N 1
ATOM 736 C CA . THR A 1 103 ? -0.712 4.051 -7.529 1.00 94.88 103 THR A CA 1
ATOM 737 C C . THR A 1 103 ? -0.948 2.986 -6.474 1.00 94.88 103 THR A C 1
ATOM 739 O O . THR A 1 103 ? -1.291 1.850 -6.801 1.00 94.88 103 THR A O 1
ATOM 742 N N . ILE A 1 104 ? -0.763 3.359 -5.215 1.00 94.50 104 ILE A N 1
ATOM 743 C CA . ILE A 1 104 ? -1.084 2.536 -4.056 1.00 94.50 104 ILE A CA 1
ATOM 744 C C . ILE A 1 104 ? -2.411 3.027 -3.511 1.00 94.50 104 ILE A C 1
ATOM 746 O O . ILE A 1 104 ? -2.546 4.214 -3.218 1.00 94.50 104 ILE A O 1
ATOM 750 N N . THR A 1 105 ? -3.366 2.122 -3.349 1.00 96.06 105 THR A N 1
ATOM 751 C CA . THR A 1 105 ? -4.699 2.438 -2.836 1.00 96.06 105 THR A CA 1
ATOM 752 C C . THR A 1 105 ? -4.954 1.635 -1.574 1.00 96.06 105 THR A C 1
ATOM 754 O O . THR A 1 105 ? -4.885 0.407 -1.605 1.00 96.06 105 THR A O 1
ATOM 757 N N . ALA A 1 106 ? -5.276 2.316 -0.477 1.00 96.56 106 ALA A N 1
ATOM 758 C CA . ALA A 1 106 ? -5.807 1.679 0.721 1.00 96.56 106 ALA A CA 1
ATOM 759 C C . ALA A 1 106 ? -7.327 1.847 0.746 1.00 96.56 106 ALA A C 1
ATOM 761 O O . ALA A 1 106 ? -7.825 2.923 0.415 1.00 96.56 106 ALA A O 1
ATOM 762 N N . THR A 1 107 ? -8.057 0.800 1.127 1.00 96.75 107 THR A N 1
ATOM 763 C CA . THR A 1 107 ? -9.524 0.825 1.213 1.00 96.75 107 THR A CA 1
ATOM 764 C C . THR A 1 107 ? -10.003 0.189 2.510 1.00 96.75 107 THR A C 1
ATOM 766 O O . THR A 1 107 ? -9.520 -0.870 2.903 1.00 96.75 107 THR A O 1
ATOM 769 N N . VAL A 1 108 ? -10.991 0.809 3.150 1.00 96.94 108 VAL A N 1
ATOM 770 C CA . VAL A 1 108 ? -11.707 0.260 4.306 1.00 96.94 108 VAL A CA 1
ATOM 771 C C . VAL A 1 108 ? -13.162 0.039 3.907 1.00 96.94 108 VAL A C 1
ATOM 773 O O . VAL A 1 108 ? -13.825 0.939 3.382 1.00 96.94 108 VAL A O 1
ATOM 776 N N . ALA A 1 109 ? -13.655 -1.177 4.133 1.00 94.88 109 ALA A N 1
ATOM 777 C CA . ALA A 1 109 ? -15.036 -1.538 3.841 1.00 94.88 109 ALA A CA 1
ATOM 778 C C . ALA A 1 109 ? -16.008 -0.883 4.845 1.00 94.88 109 ALA A C 1
ATOM 780 O O . ALA A 1 109 ? -15.655 -0.750 6.016 1.00 94.88 109 ALA A O 1
ATOM 781 N N . PRO A 1 110 ? -17.249 -0.552 4.442 1.00 93.69 110 PRO A N 1
ATOM 782 C CA . PRO A 1 110 ? -18.252 0.046 5.329 1.00 93.69 110 PRO A CA 1
ATOM 783 C C . PRO A 1 110 ? -18.466 -0.732 6.622 1.00 93.69 110 PRO A C 1
ATOM 785 O O . PRO A 1 110 ? -18.341 -0.183 7.712 1.00 93.69 110 PRO A O 1
ATOM 788 N N . ALA A 1 111 ? -18.674 -2.044 6.498 1.00 92.75 111 ALA A N 1
ATOM 789 C CA . ALA A 1 111 ? -18.914 -2.931 7.632 1.00 92.75 111 ALA A CA 1
ATOM 790 C C . ALA A 1 111 ? -17.768 -2.943 8.660 1.00 92.75 111 ALA A C 1
ATOM 792 O O . ALA A 1 111 ? -17.997 -3.272 9.819 1.00 92.75 111 ALA A O 1
ATOM 793 N N . ALA A 1 112 ? -16.547 -2.585 8.249 1.00 91.62 112 ALA A N 1
ATOM 794 C CA . ALA A 1 112 ? -15.395 -2.535 9.139 1.00 91.62 112 ALA A CA 1
ATOM 795 C C . ALA A 1 112 ? -15.383 -1.281 10.022 1.00 91.62 112 ALA A C 1
ATOM 797 O O . ALA A 1 112 ? -14.894 -1.346 11.145 1.00 91.62 112 ALA A O 1
ATOM 798 N N . TYR A 1 113 ? -15.904 -0.148 9.536 1.00 91.62 113 TYR A N 1
ATOM 799 C CA . TYR A 1 113 ? -15.846 1.117 10.271 1.00 91.62 113 TYR A CA 1
ATOM 800 C C . TYR A 1 113 ? -17.165 1.535 10.927 1.00 91.62 113 TYR A C 1
ATOM 802 O O . TYR A 1 113 ? -17.158 2.429 11.768 1.00 91.62 113 TYR A O 1
ATOM 810 N N . THR A 1 114 ? -18.296 0.911 10.589 1.00 90.12 114 THR A N 1
ATOM 811 C CA . THR A 1 114 ? -19.604 1.255 11.180 1.00 90.12 114 THR A CA 1
ATOM 812 C C . THR A 1 114 ? -19.681 0.986 12.683 1.00 90.12 114 THR A C 1
ATOM 814 O O . THR A 1 114 ? -20.415 1.673 13.387 1.00 90.12 114 THR A O 1
ATOM 817 N N . SER A 1 115 ? -18.933 -0.002 13.182 1.00 86.81 115 SER A N 1
ATOM 818 C CA . SER A 1 115 ? -18.855 -0.349 14.610 1.00 86.81 115 SER A CA 1
ATOM 819 C C . SER A 1 115 ? -17.502 -0.025 15.244 1.00 86.81 115 SER A C 1
ATOM 821 O O . SER A 1 115 ? -17.285 -0.377 16.400 1.00 86.81 115 SER A O 1
ATOM 823 N N . ALA A 1 116 ? -16.586 0.592 14.494 1.00 91.75 116 ALA A N 1
ATOM 824 C CA . ALA A 1 116 ? -15.265 0.933 15.000 1.00 91.75 116 ALA A CA 1
ATOM 825 C C . ALA A 1 116 ? -15.355 2.107 15.981 1.00 91.75 116 ALA A C 1
ATOM 827 O O . ALA A 1 116 ? -16.151 3.034 15.797 1.00 91.75 116 ALA A O 1
ATOM 828 N N . LEU A 1 117 ? -14.510 2.097 17.012 1.00 94.00 117 LEU A N 1
ATOM 829 C CA . LEU A 1 117 ? -14.419 3.231 17.928 1.00 94.00 117 LEU A CA 1
ATOM 830 C C . LEU A 1 117 ? -13.944 4.488 17.191 1.00 94.00 117 LEU A C 1
ATOM 832 O O . LEU A 1 117 ? -13.053 4.432 16.341 1.00 94.00 117 LEU A O 1
ATOM 836 N N . VAL A 1 118 ? -14.510 5.641 17.545 1.00 92.00 118 VAL A N 1
ATOM 837 C CA . VAL A 1 118 ? -14.082 6.929 16.988 1.00 92.00 118 VAL A CA 1
ATOM 838 C C . VAL A 1 118 ? -12.679 7.265 17.488 1.00 92.00 118 VAL A C 1
ATOM 840 O O . VAL A 1 118 ? -12.444 7.334 18.693 1.00 92.00 118 VAL A O 1
ATOM 843 N N . GLY A 1 119 ? -11.769 7.542 16.556 1.00 93.06 119 GLY A N 1
ATOM 844 C CA . GLY A 1 119 ? -10.424 8.001 16.868 1.00 93.06 119 GLY A CA 1
ATOM 845 C C . GLY A 1 119 ? -9.438 7.774 15.730 1.00 93.06 119 GLY A C 1
ATOM 846 O O . GLY A 1 119 ? -9.821 7.595 14.574 1.00 93.06 119 GLY A O 1
ATOM 847 N N . LEU A 1 120 ? -8.149 7.831 16.066 1.00 95.19 120 LEU A N 1
ATOM 848 C CA . LEU A 1 120 ? -7.059 7.677 15.107 1.00 95.19 120 LEU A CA 1
ATOM 849 C C . LEU A 1 120 ? -6.603 6.222 15.043 1.00 95.19 120 LEU A C 1
ATOM 851 O O . LEU A 1 120 ? -6.390 5.584 16.074 1.00 95.19 120 LEU A O 1
ATOM 855 N N . TYR A 1 121 ? -6.399 5.740 13.823 1.00 96.44 121 TYR A N 1
ATOM 856 C CA . TYR A 1 121 ? -5.904 4.404 13.527 1.00 96.44 121 TYR A CA 1
ATOM 857 C C . TYR A 1 121 ? -4.662 4.506 12.648 1.00 96.44 121 TYR A C 1
ATOM 859 O O . TYR A 1 121 ? -4.613 5.340 11.743 1.00 96.44 121 TYR A O 1
ATOM 867 N N . SER A 1 122 ? -3.663 3.662 12.896 1.00 96.25 122 SER A N 1
ATOM 868 C CA . SER A 1 122 ? -2.462 3.605 12.060 1.00 96.25 122 SER A CA 1
ATOM 869 C C . SER A 1 122 ? -1.927 2.185 11.892 1.00 96.25 122 SER A C 1
ATOM 871 O O . SER A 1 122 ? -2.115 1.309 12.737 1.00 96.25 122 SER A O 1
ATOM 873 N N . ASP A 1 123 ? -1.262 1.960 10.764 1.00 96.00 123 ASP A N 1
ATOM 874 C CA . ASP A 1 123 ? -0.462 0.773 10.476 1.00 96.00 123 ASP A CA 1
ATOM 875 C C . ASP A 1 123 ? 0.750 1.191 9.640 1.00 96.00 123 ASP A C 1
ATOM 877 O O . ASP A 1 123 ? 0.717 2.221 8.961 1.00 96.00 123 ASP A O 1
ATOM 881 N N . THR A 1 124 ? 1.795 0.371 9.660 1.00 94.31 124 THR A N 1
ATOM 882 C CA . THR A 1 124 ? 2.989 0.572 8.838 1.00 94.31 124 THR A CA 1
ATOM 883 C C . THR A 1 124 ? 3.242 -0.681 8.021 1.00 94.31 124 THR A C 1
ATOM 885 O O . THR A 1 124 ? 3.492 -1.751 8.573 1.00 94.31 124 THR A O 1
ATOM 888 N N . VAL A 1 125 ? 3.226 -0.536 6.698 1.00 93.88 125 VAL A N 1
ATOM 889 C CA . VAL A 1 125 ? 3.573 -1.600 5.751 1.00 93.88 125 VAL A CA 1
ATOM 890 C C . VAL A 1 125 ? 4.919 -1.316 5.105 1.00 93.88 125 VAL A C 1
ATOM 892 O O . VAL A 1 125 ? 5.268 -0.168 4.835 1.00 93.88 125 VAL A O 1
ATOM 895 N N . GLN A 1 126 ? 5.668 -2.378 4.828 1.00 92.56 126 GLN A N 1
ATOM 896 C CA . GLN A 1 126 ? 6.873 -2.300 4.016 1.00 92.56 126 GLN A CA 1
ATOM 897 C C . GLN A 1 126 ? 6.516 -2.709 2.596 1.00 92.56 126 GLN A C 1
ATOM 899 O O . GLN A 1 126 ? 5.915 -3.761 2.394 1.00 92.56 126 GLN A O 1
ATOM 904 N N . ILE A 1 127 ? 6.891 -1.889 1.622 1.00 91.44 127 ILE A N 1
ATOM 905 C CA . ILE A 1 127 ? 6.678 -2.188 0.210 1.00 91.44 127 ILE A CA 1
ATOM 906 C C . ILE A 1 127 ? 7.985 -2.683 -0.393 1.00 91.44 127 ILE A C 1
ATOM 908 O O . ILE A 1 127 ? 9.048 -2.108 -0.146 1.00 91.44 127 ILE A O 1
ATOM 912 N N . SER A 1 128 ? 7.878 -3.732 -1.195 1.00 91.81 128 SER A N 1
ATOM 913 C CA . SER A 1 128 ? 8.985 -4.359 -1.899 1.00 91.81 128 SER A CA 1
ATOM 914 C C . SER A 1 128 ? 8.785 -4.233 -3.404 1.00 91.81 128 SER A C 1
ATOM 916 O O . SER A 1 128 ? 7.659 -4.210 -3.908 1.00 91.81 128 SER A O 1
ATOM 918 N N . LEU A 1 129 ? 9.905 -4.126 -4.109 1.00 91.44 129 LEU A N 1
ATOM 919 C CA . LEU A 1 129 ? 9.974 -4.047 -5.558 1.00 91.44 129 LEU A CA 1
ATOM 920 C C . LEU A 1 129 ? 10.950 -5.117 -6.028 1.00 91.44 129 LEU A C 1
ATOM 922 O O . LEU A 1 129 ? 12.152 -5.000 -5.787 1.00 91.44 129 LEU A O 1
ATOM 926 N N . ASP A 1 130 ? 10.409 -6.127 -6.694 1.00 89.69 130 ASP A N 1
ATOM 927 C CA . ASP A 1 130 ? 11.153 -7.284 -7.168 1.00 89.69 130 ASP A CA 1
ATOM 928 C C . ASP A 1 130 ? 11.290 -7.188 -8.698 1.00 89.69 130 ASP A C 1
ATOM 930 O O . ASP A 1 130 ? 10.274 -7.263 -9.395 1.00 89.69 130 ASP A O 1
ATOM 934 N N . PRO A 1 131 ? 12.501 -6.944 -9.234 1.00 85.12 131 PRO A N 1
ATOM 935 C CA . PRO A 1 131 ? 12.768 -6.932 -10.670 1.00 85.12 131 PRO A CA 1
ATOM 936 C C . PRO A 1 131 ? 12.739 -8.343 -11.257 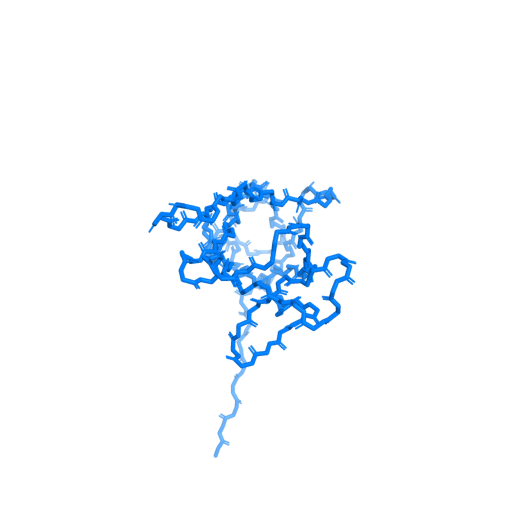1.00 85.12 131 PRO A C 1
ATOM 938 O O . PRO A 1 131 ? 13.449 -9.234 -10.744 1.00 85.12 131 PRO A O 1
#

Organism: NCBI:txid2795217

Secondary structure (DSSP, 8-state):
---------SEEEEES--SPPP------TT--S-EEEEEEEEEEEEES-SSEEEEEEE---TT-BTTBEEEEESS-TT-EEEEEEEEESSEEEE-TT-EEEEEEEEEE-HHHHTTSPSS-EE----EEEE-